Protein AF-A0A9D6RK16-F1 (afdb_monomer)

Sequence (92 aa):
MEKVQIDVLSETVNCPVVQMPGRKYP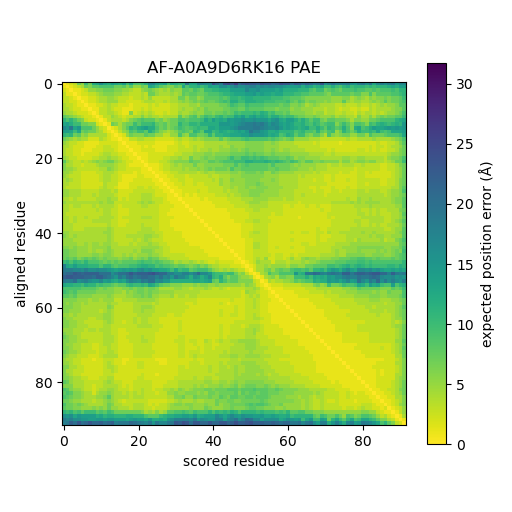GIILQGDSLRILLDSTEEICDLCVSAQNSELSSAAASLKQKLAGYFASYEQAMKEAGRDLPYPKRS

Secondary structure (DSSP, 8-state):
------EEEE--TT--EEE-TT-SS-EEPPPHHHHHHHHHHHHHHHHHHHTT-HHHHHHHHHHHHHHHHHHHHHHHHHHHHTT---SSPPP-

Structure (mmCIF, N/CA/C/O backbone):
data_AF-A0A9D6RK16-F1
#
_entry.id   AF-A0A9D6RK16-F1
#
loop_
_atom_site.group_PDB
_atom_site.id
_atom_site.type_symbol
_atom_site.label_atom_id
_atom_site.label_alt_id
_atom_site.label_comp_id
_atom_site.label_asym_id
_atom_site.label_entity_id
_atom_site.label_seq_id
_atom_site.pdbx_PDB_ins_code
_atom_site.Cartn_x
_atom_site.Cartn_y
_atom_site.Cartn_z
_atom_site.occupancy
_atom_site.B_iso_or_equiv
_atom_site.auth_seq_id
_atom_site.auth_comp_id
_atom_site.auth_asym_id
_atom_site.auth_atom_id
_atom_site.pdbx_PDB_model_num
ATOM 1 N N . MET A 1 1 ? -25.402 -4.328 -7.303 1.00 66.12 1 MET A N 1
ATOM 2 C CA . MET A 1 1 ? -24.300 -3.910 -6.413 1.00 66.12 1 MET A CA 1
ATOM 3 C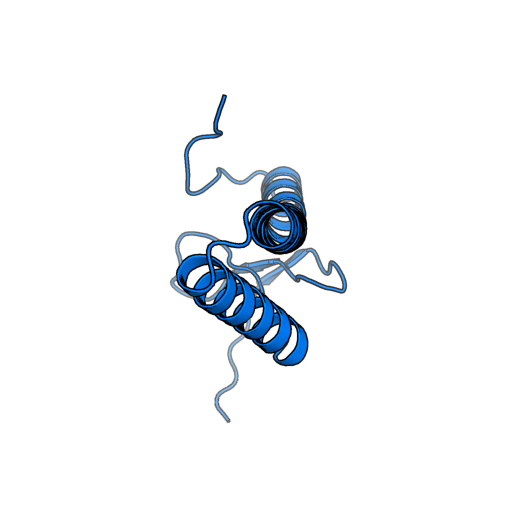 C . MET A 1 1 ? -24.743 -4.153 -4.989 1.00 66.12 1 MET A C 1
ATOM 5 O O . MET A 1 1 ? -25.795 -3.653 -4.609 1.00 66.12 1 MET A O 1
ATOM 9 N N . GLU A 1 2 ? -23.993 -4.955 -4.247 1.00 83.56 2 GLU A N 1
ATOM 10 C CA . GLU A 1 2 ? -24.198 -5.136 -2.810 1.00 83.56 2 GLU A CA 1
ATOM 11 C C . GLU A 1 2 ? -23.566 -3.952 -2.065 1.00 83.56 2 GLU A C 1
ATOM 13 O O . GLU A 1 2 ? -22.526 -3.444 -2.487 1.00 83.56 2 GLU A O 1
ATOM 18 N N . LYS A 1 3 ? -24.219 -3.466 -1.006 1.00 86.19 3 LYS A N 1
ATOM 19 C CA . LYS A 1 3 ? -23.719 -2.358 -0.187 1.00 86.19 3 LYS A CA 1
ATOM 20 C C . LYS A 1 3 ? -23.345 -2.898 1.181 1.00 86.19 3 LYS A C 1
ATOM 22 O O . LYS A 1 3 ? -24.165 -3.540 1.828 1.00 86.19 3 LYS A O 1
ATOM 27 N N . VAL A 1 4 ? -22.132 -2.589 1.617 1.00 88.75 4 VAL A N 1
ATOM 28 C CA . VAL A 1 4 ? -21.622 -2.958 2.936 1.00 88.75 4 VAL A CA 1
ATOM 29 C C . VAL A 1 4 ? -21.194 -1.682 3.645 1.00 88.75 4 VAL A C 1
ATOM 31 O O . VAL A 1 4 ? -20.550 -0.824 3.043 1.00 88.75 4 VAL A O 1
ATOM 34 N N . GLN A 1 5 ? -21.582 -1.542 4.910 1.00 91.19 5 GLN A N 1
ATOM 35 C CA . GLN A 1 5 ? -21.110 -0.459 5.764 1.00 91.19 5 GLN A CA 1
ATOM 36 C C . GLN A 1 5 ? -19.701 -0.791 6.263 1.00 91.19 5 GLN A C 1
ATOM 38 O O . GLN A 1 5 ? -19.445 -1.914 6.698 1.00 91.19 5 GLN A O 1
ATOM 43 N N . ILE A 1 6 ? -18.794 0.178 6.172 1.00 91.75 6 ILE A N 1
ATOM 44 C CA . ILE A 1 6 ? -17.395 0.047 6.585 1.00 91.75 6 ILE A CA 1
ATOM 45 C C . ILE A 1 6 ? -17.057 1.176 7.553 1.00 91.75 6 ILE A C 1
ATOM 47 O O . ILE A 1 6 ? -17.533 2.298 7.367 1.00 91.75 6 ILE A O 1
ATOM 51 N N . ASP A 1 7 ? -16.224 0.893 8.551 1.00 89.94 7 ASP A N 1
ATOM 52 C CA . ASP A 1 7 ? -15.692 1.943 9.420 1.00 89.94 7 ASP A CA 1
ATOM 53 C C . ASP A 1 7 ? -14.407 2.496 8.809 1.00 89.94 7 ASP A C 1
ATOM 55 O O . ASP A 1 7 ? -13.523 1.735 8.403 1.00 89.94 7 ASP A O 1
ATOM 59 N N . VAL A 1 8 ? -14.288 3.820 8.755 1.00 91.00 8 VAL A N 1
ATOM 60 C CA . VAL A 1 8 ? -13.100 4.503 8.240 1.00 91.00 8 VAL A CA 1
ATOM 61 C C . VAL A 1 8 ? -12.221 4.914 9.415 1.00 91.00 8 VAL A C 1
ATOM 63 O O . VAL A 1 8 ? -12.662 5.624 10.312 1.00 91.00 8 VAL A O 1
ATOM 66 N N . LEU A 1 9 ? -10.977 4.441 9.417 1.00 86.06 9 LEU A N 1
ATOM 67 C CA . LEU A 1 9 ? -9.964 4.795 10.413 1.00 86.06 9 LEU A CA 1
ATOM 68 C C . LEU A 1 9 ? -9.143 6.007 9.969 1.00 86.06 9 LEU A C 1
ATOM 70 O O . LEU A 1 9 ? -8.670 6.764 10.806 1.00 86.06 9 LEU A O 1
ATOM 74 N N . SER A 1 10 ? -8.952 6.178 8.659 1.00 87.88 10 SER A N 1
ATOM 75 C CA . SER A 1 10 ? -8.261 7.330 8.083 1.00 87.88 10 SER A CA 1
ATOM 76 C C . SER A 1 10 ? -8.784 7.611 6.680 1.00 87.88 10 SER A C 1
ATOM 78 O O . SER A 1 10 ? -8.888 6.695 5.864 1.00 87.88 10 SER A O 1
ATOM 80 N N . GLU A 1 11 ? -9.057 8.882 6.394 1.00 80.81 11 GLU A N 1
ATOM 81 C CA . GLU A 1 11 ? -9.502 9.387 5.087 1.00 80.81 11 GLU A CA 1
ATOM 82 C C . GLU A 1 11 ? -8.335 9.874 4.215 1.00 80.81 11 GLU A C 1
ATOM 84 O O . GLU A 1 11 ? -8.507 10.723 3.342 1.00 80.81 11 GLU A O 1
ATOM 89 N N . THR A 1 12 ? -7.119 9.371 4.452 1.00 77.19 12 THR A N 1
ATOM 90 C CA . THR A 1 12 ? -5.949 9.785 3.668 1.00 77.19 12 THR A CA 1
ATOM 91 C C . THR A 1 12 ? -6.226 9.599 2.173 1.00 77.19 12 THR A C 1
ATOM 93 O O . THR A 1 12 ? -6.516 8.490 1.728 1.00 77.19 12 THR A O 1
ATOM 96 N N . VAL A 1 13 ? -6.103 10.690 1.405 1.00 63.75 13 VAL A N 1
ATOM 97 C CA . VAL A 1 13 ? -6.602 10.835 0.020 1.00 63.75 13 VAL A CA 1
ATOM 98 C C . VAL A 1 13 ? -6.208 9.679 -0.903 1.00 63.75 13 VAL A C 1
ATOM 100 O O . VAL A 1 13 ? -7.012 9.242 -1.719 1.00 63.75 13 VAL A O 1
ATOM 103 N N . ASN A 1 14 ? -4.997 9.146 -0.744 1.00 68.31 14 ASN A N 1
ATOM 104 C CA . ASN A 1 14 ? -4.455 8.124 -1.643 1.00 68.31 14 ASN A CA 1
ATOM 105 C C . ASN A 1 14 ? -4.620 6.691 -1.114 1.00 68.31 14 ASN A C 1
ATOM 107 O O . ASN A 1 14 ? -4.311 5.737 -1.826 1.00 68.31 14 ASN A O 1
ATOM 111 N N . CYS A 1 15 ? -4.996 6.529 0.156 1.00 81.06 15 CYS A N 1
ATOM 112 C CA . CYS A 1 15 ? -4.986 5.241 0.840 1.00 81.06 15 CYS A CA 1
ATOM 113 C C . CYS A 1 15 ? -5.868 5.267 2.101 1.00 81.06 15 CYS A C 1
ATOM 115 O O . CYS A 1 15 ? -5.343 5.288 3.221 1.00 81.06 15 CYS A O 1
ATOM 117 N N . PRO A 1 16 ? -7.205 5.298 1.957 1.00 89.25 16 PRO A N 1
ATOM 118 C CA . PRO A 1 16 ? -8.085 5.200 3.108 1.00 89.25 16 PRO A CA 1
ATOM 119 C C . PRO A 1 16 ? -7.860 3.886 3.852 1.00 89.25 16 PRO A C 1
ATOM 121 O O . PRO A 1 16 ? -7.754 2.822 3.234 1.00 89.25 16 PRO A O 1
ATOM 124 N N . VAL A 1 17 ? -7.829 3.953 5.180 1.00 92.69 17 VAL A N 1
ATOM 125 C CA . VAL A 1 17 ? -7.727 2.768 6.038 1.00 92.69 17 VAL A CA 1
ATOM 126 C C . VAL A 1 17 ? -9.115 2.451 6.558 1.00 92.69 17 VAL A C 1
ATOM 128 O O . VAL A 1 17 ? -9.742 3.295 7.196 1.00 92.69 17 VAL A O 1
ATOM 131 N N . VAL A 1 18 ? -9.604 1.245 6.282 1.00 94.00 18 VAL A N 1
ATOM 132 C CA . VAL A 1 18 ? -10.987 0.854 6.570 1.00 94.00 18 VAL A CA 1
ATOM 133 C C . VAL A 1 18 ? -11.065 -0.499 7.256 1.00 94.00 18 VAL A C 1
ATOM 135 O O . VAL A 1 18 ? -10.302 -1.425 6.971 1.00 94.00 18 VAL A O 1
ATOM 138 N N . GLN A 1 19 ? -12.027 -0.635 8.156 1.00 94.69 19 GLN A N 1
ATOM 139 C CA . GLN A 1 19 ? -12.364 -1.891 8.797 1.00 94.69 19 GLN A CA 1
ATOM 140 C C . GLN A 1 19 ? -13.522 -2.544 8.043 1.00 94.69 19 GLN A C 1
ATOM 142 O O . GLN A 1 19 ? -14.673 -2.121 8.137 1.00 94.69 19 GLN A O 1
ATOM 147 N N . MET A 1 20 ? -13.213 -3.616 7.314 1.00 92.94 20 MET A N 1
ATOM 148 C CA . MET A 1 20 ? -14.244 -4.453 6.702 1.00 92.94 20 MET A CA 1
ATOM 149 C C . MET A 1 20 ? -14.935 -5.310 7.773 1.00 92.94 20 MET A C 1
ATOM 151 O O . MET A 1 20 ? -14.240 -5.851 8.649 1.00 92.94 20 MET A O 1
ATOM 155 N N . PRO A 1 21 ? -16.263 -5.514 7.688 1.00 90.31 21 PRO A N 1
ATOM 156 C CA . PRO A 1 21 ? -16.964 -6.455 8.554 1.00 90.31 21 PRO A CA 1
ATOM 157 C C . PRO A 1 21 ? -16.347 -7.859 8.483 1.00 90.31 21 PRO A C 1
ATOM 159 O O . PRO A 1 21 ? -16.005 -8.353 7.409 1.00 90.31 21 PRO A O 1
ATOM 162 N N . GLY A 1 22 ? -16.165 -8.499 9.640 1.00 88.94 22 GLY A N 1
ATOM 163 C CA . GLY A 1 22 ? -15.612 -9.856 9.741 1.00 88.94 22 GLY A CA 1
ATOM 164 C C . GLY A 1 22 ? -14.090 -9.973 9.573 1.00 88.94 22 GLY A C 1
ATOM 165 O O . GLY A 1 22 ? -13.552 -11.074 9.690 1.00 88.94 22 GLY A O 1
ATOM 166 N N . ARG A 1 23 ? -13.361 -8.873 9.333 1.00 91.75 23 ARG A N 1
ATOM 167 C CA . ARG A 1 23 ? -11.889 -8.881 9.321 1.00 91.75 23 ARG A CA 1
ATOM 168 C C . ARG A 1 23 ? -11.331 -8.489 10.685 1.00 91.75 23 ARG A C 1
ATOM 170 O O . ARG A 1 23 ? -11.783 -7.530 11.292 1.00 91.75 23 ARG A O 1
ATOM 177 N N . LYS A 1 24 ? -10.302 -9.203 11.150 1.00 90.06 24 LYS A N 1
ATOM 178 C CA . LYS A 1 24 ? -9.635 -8.895 12.427 1.00 90.06 24 LYS A CA 1
ATOM 179 C C . LYS A 1 24 ? -8.875 -7.564 12.389 1.00 90.06 24 LYS A C 1
ATOM 181 O O . LYS A 1 24 ? -8.850 -6.852 13.385 1.00 90.06 24 LYS A O 1
ATOM 186 N N . TYR A 1 25 ? -8.257 -7.252 11.253 1.00 91.19 25 TYR A N 1
ATOM 187 C CA . TYR A 1 25 ? -7.449 -6.051 11.077 1.00 91.19 25 TYR A CA 1
ATOM 188 C C . TYR A 1 25 ? -8.031 -5.170 9.968 1.00 91.19 25 TYR A C 1
ATOM 190 O O . TYR A 1 25 ? -8.565 -5.714 8.993 1.00 91.19 25 TYR A O 1
ATOM 198 N N . PRO A 1 26 ? -7.904 -3.838 10.090 1.00 93.25 26 PRO A N 1
ATOM 199 C CA . PRO A 1 26 ? -8.211 -2.911 9.012 1.00 93.25 26 PRO A CA 1
ATOM 200 C C . PRO A 1 26 ? -7.340 -3.187 7.787 1.00 93.25 26 PRO A C 1
ATOM 202 O O . PRO A 1 26 ? -6.215 -3.679 7.913 1.00 93.25 26 PRO A O 1
ATOM 205 N N . GLY A 1 27 ? -7.864 -2.853 6.615 1.00 92.69 27 GLY A N 1
ATOM 206 C CA . GLY A 1 27 ? -7.144 -2.874 5.349 1.00 92.69 27 GLY A CA 1
ATOM 207 C C . GLY A 1 27 ? -7.031 -1.476 4.756 1.00 92.69 27 GLY A C 1
ATOM 208 O O . GLY A 1 27 ? -7.616 -0.523 5.265 1.00 92.69 27 GLY A O 1
ATOM 209 N N . ILE A 1 28 ? -6.290 -1.376 3.658 1.00 92.75 28 ILE A N 1
ATOM 210 C CA . ILE A 1 28 ? -6.211 -0.161 2.852 1.00 92.75 28 ILE A CA 1
ATOM 211 C C . ILE A 1 28 ? -7.086 -0.285 1.607 1.00 92.75 28 ILE A C 1
ATOM 213 O O . ILE A 1 28 ? -7.206 -1.371 1.037 1.00 92.75 28 ILE A O 1
ATOM 217 N N . ILE A 1 29 ? -7.670 0.825 1.167 1.00 91.44 29 ILE A N 1
ATOM 218 C CA . ILE A 1 29 ? -8.310 0.918 -0.145 1.00 91.44 29 ILE A CA 1
ATOM 219 C C . ILE A 1 29 ? -7.275 1.422 -1.147 1.00 91.44 29 ILE A C 1
ATOM 221 O O . ILE A 1 29 ? -6.771 2.535 -1.022 1.00 91.44 29 ILE A O 1
ATOM 225 N N . LEU A 1 30 ? -6.991 0.604 -2.162 1.00 90.50 30 LEU A N 1
ATOM 226 C CA . LEU A 1 30 ? -6.198 1.001 -3.322 1.00 90.50 30 LEU A CA 1
ATOM 227 C C . LEU A 1 30 ? -7.131 1.353 -4.479 1.00 90.50 30 LEU A C 1
ATOM 229 O O . LEU A 1 30 ? -7.973 0.545 -4.877 1.00 90.50 30 LEU A O 1
ATOM 233 N N . GLN A 1 31 ? -6.969 2.555 -5.025 1.00 90.12 31 GLN A N 1
ATOM 234 C CA . GLN A 1 31 ? -7.657 2.958 -6.248 1.00 90.12 31 GLN A CA 1
ATOM 235 C C . GLN A 1 31 ? -7.125 2.162 -7.452 1.00 90.12 31 GLN A C 1
ATOM 237 O O . GLN A 1 31 ? -5.988 1.686 -7.447 1.00 90.12 31 GLN A O 1
ATOM 242 N N . GLY A 1 32 ? -7.955 1.981 -8.484 1.00 91.69 32 GLY A N 1
ATOM 243 C CA . GLY A 1 32 ? -7.621 1.123 -9.629 1.00 91.69 32 GLY A CA 1
ATOM 244 C C . GLY A 1 32 ? -6.414 1.605 -10.443 1.00 91.69 32 GLY A C 1
ATOM 245 O O . GLY A 1 32 ? -5.637 0.791 -10.932 1.00 91.69 32 GLY A O 1
ATOM 246 N N . ASP A 1 33 ? -6.220 2.916 -10.543 1.00 91.69 33 ASP A N 1
ATOM 247 C CA . ASP A 1 33 ? -5.055 3.553 -11.161 1.00 91.69 33 ASP A CA 1
ATOM 248 C C . ASP A 1 33 ? -3.776 3.321 -10.343 1.00 91.69 33 ASP A C 1
ATOM 250 O O . ASP A 1 33 ? -2.763 2.887 -10.884 1.00 91.69 33 ASP A O 1
ATOM 254 N N . SER A 1 34 ? -3.842 3.505 -9.024 1.00 91.25 34 SER A N 1
ATOM 255 C CA . SER A 1 34 ? -2.753 3.177 -8.098 1.00 91.25 34 SER A CA 1
ATOM 256 C C . SER A 1 34 ? -2.374 1.695 -8.164 1.00 91.25 34 SER A C 1
ATOM 258 O O . SER A 1 34 ? -1.192 1.354 -8.211 1.00 91.25 34 SER A O 1
ATOM 260 N N . LEU A 1 35 ? -3.370 0.805 -8.222 1.00 93.12 35 LEU A N 1
ATOM 261 C CA . LEU A 1 35 ? -3.157 -0.631 -8.396 1.00 93.12 35 LEU A CA 1
ATOM 262 C C . LEU A 1 35 ? -2.453 -0.935 -9.724 1.00 93.12 35 LEU A C 1
ATOM 264 O O . LEU A 1 35 ? -1.503 -1.716 -9.742 1.00 93.12 35 LEU A O 1
ATOM 268 N N . ARG A 1 36 ? -2.883 -0.298 -10.821 1.00 95.75 36 ARG A N 1
ATOM 269 C CA . ARG A 1 36 ? -2.250 -0.455 -12.134 1.00 95.75 36 ARG A CA 1
ATOM 270 C C . ARG A 1 36 ? -0.792 0.002 -12.114 1.00 95.75 36 ARG A C 1
ATOM 272 O O . ARG A 1 36 ? 0.068 -0.732 -12.577 1.00 95.75 36 ARG A O 1
ATOM 279 N N . ILE A 1 37 ? -0.510 1.147 -11.494 1.00 93.62 37 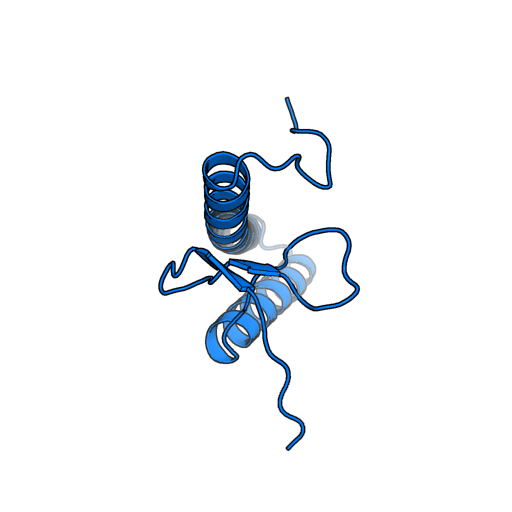ILE A N 1
ATOM 280 C CA . ILE A 1 37 ? 0.848 1.681 -11.345 1.00 93.62 37 ILE A CA 1
ATOM 281 C C . ILE A 1 37 ? 1.764 0.704 -10.593 1.00 93.62 37 ILE A C 1
ATOM 283 O O . ILE A 1 37 ? 2.929 0.557 -10.956 1.00 93.62 37 ILE A O 1
ATOM 287 N N . LEU A 1 38 ? 1.272 0.056 -9.532 1.00 94.25 38 LEU A N 1
ATOM 288 C CA . LEU A 1 38 ? 2.056 -0.941 -8.795 1.00 94.25 38 LEU A CA 1
ATOM 289 C C . LEU A 1 38 ? 2.352 -2.180 -9.647 1.00 94.25 38 LEU A C 1
ATOM 291 O O . LEU A 1 38 ? 3.462 -2.709 -9.571 1.00 94.25 38 LEU A O 1
ATOM 295 N N . LEU A 1 39 ? 1.382 -2.624 -10.453 1.00 95.00 39 LEU A N 1
ATOM 296 C CA . LEU A 1 39 ? 1.564 -3.744 -11.374 1.00 95.00 39 LEU A CA 1
ATOM 297 C C . LEU A 1 39 ? 2.590 -3.401 -12.458 1.00 95.00 39 LEU A C 1
ATOM 299 O O . LEU A 1 39 ? 3.571 -4.124 -12.587 1.00 95.00 39 LEU A O 1
ATOM 303 N N . ASP A 1 40 ? 2.428 -2.264 -13.139 1.00 95.62 40 ASP A N 1
ATOM 304 C CA . ASP A 1 40 ? 3.344 -1.816 -14.196 1.00 95.62 40 ASP A CA 1
ATOM 305 C C . ASP A 1 40 ? 4.781 -1.667 -13.663 1.00 95.62 40 ASP A C 1
ATOM 307 O O . ASP A 1 40 ? 5.731 -2.144 -14.276 1.00 95.62 40 ASP A O 1
ATOM 311 N N . SER A 1 41 ? 4.954 -1.080 -12.469 1.00 94.00 41 SER A N 1
ATOM 312 C CA . SER A 1 41 ? 6.272 -0.986 -11.819 1.00 94.00 41 SER A CA 1
ATOM 313 C C . SER A 1 41 ? 6.866 -2.354 -11.457 1.00 94.00 41 SER A C 1
ATOM 315 O O . SER A 1 41 ? 8.083 -2.487 -11.369 1.00 94.00 41 SER A O 1
ATOM 317 N N . THR A 1 42 ? 6.037 -3.370 -11.208 1.00 93.75 42 THR A N 1
ATOM 318 C CA . THR A 1 42 ? 6.515 -4.732 -10.925 1.00 93.75 42 THR A CA 1
ATOM 319 C C . THR A 1 42 ? 6.922 -5.446 -12.214 1.00 93.75 42 THR A C 1
ATOM 321 O O . THR A 1 42 ? 7.961 -6.101 -12.237 1.00 93.75 42 THR A O 1
ATOM 324 N N . GLU A 1 43 ? 6.143 -5.288 -13.286 1.00 92.50 43 GLU A N 1
ATOM 325 C CA . GLU A 1 43 ? 6.455 -5.824 -14.616 1.00 92.50 43 GLU A CA 1
ATOM 326 C C . GLU A 1 43 ? 7.771 -5.239 -15.153 1.00 92.50 43 GLU A C 1
ATOM 328 O O . GLU A 1 43 ? 8.653 -5.995 -15.553 1.00 92.50 43 GLU A O 1
ATOM 333 N N . GLU A 1 44 ? 7.973 -3.923 -15.024 1.00 92.06 44 GLU A N 1
ATOM 334 C CA . GLU A 1 44 ? 9.224 -3.243 -15.398 1.00 92.06 44 GLU A CA 1
ATOM 335 C C . GLU A 1 44 ? 10.451 -3.848 -14.691 1.00 92.06 44 GLU A C 1
ATOM 337 O O . GLU A 1 44 ? 11.474 -4.124 -15.317 1.00 92.06 44 GLU A O 1
ATOM 342 N N . ILE A 1 45 ? 10.353 -4.119 -13.386 1.00 92.50 45 ILE A N 1
ATOM 343 C CA . ILE A 1 45 ? 11.428 -4.771 -12.621 1.00 92.50 45 ILE A CA 1
ATOM 344 C C . ILE A 1 45 ? 11.703 -6.182 -13.156 1.00 92.50 45 ILE A C 1
ATOM 346 O O . ILE A 1 45 ? 12.864 -6.578 -13.270 1.00 92.50 45 ILE A O 1
ATOM 350 N N . CYS A 1 46 ? 10.663 -6.956 -13.478 1.00 88.81 46 CYS A N 1
ATOM 351 C CA . CYS A 1 46 ? 10.820 -8.294 -14.046 1.00 88.81 46 CYS A CA 1
ATOM 352 C C . CYS A 1 46 ? 11.537 -8.261 -15.403 1.00 88.81 46 CYS A C 1
ATOM 354 O O . CYS A 1 46 ? 12.445 -9.067 -15.618 1.00 88.81 46 CYS A O 1
ATOM 356 N N . ASP A 1 47 ? 11.198 -7.311 -16.272 1.00 88.25 47 ASP A N 1
ATOM 357 C CA . ASP A 1 47 ? 11.845 -7.141 -17.576 1.00 88.25 47 ASP A CA 1
ATOM 358 C C . ASP A 1 47 ? 13.320 -6.729 -17.428 1.00 88.25 47 ASP A C 1
ATOM 360 O O . ASP A 1 47 ? 14.207 -7.269 -18.100 1.00 88.25 47 ASP A O 1
ATOM 364 N N . LEU A 1 48 ? 13.615 -5.831 -16.484 1.00 90.12 48 LEU A N 1
ATOM 365 C CA . LEU A 1 48 ? 14.977 -5.378 -16.183 1.00 90.12 48 LEU A CA 1
ATOM 366 C C . LEU A 1 48 ? 15.857 -6.480 -15.570 1.00 90.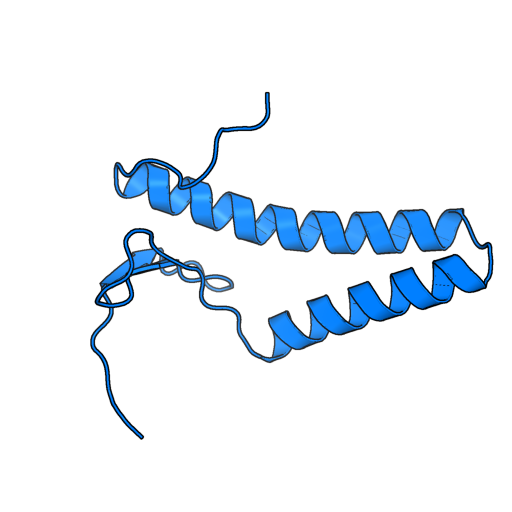12 48 LEU A C 1
ATOM 368 O O . LEU A 1 48 ? 17.063 -6.527 -15.824 1.00 90.12 48 LEU A O 1
ATOM 372 N N . CYS A 1 49 ? 15.268 -7.412 -14.815 1.00 86.94 49 CYS A N 1
ATOM 373 C CA . CYS A 1 49 ? 15.967 -8.607 -14.335 1.00 86.94 49 CYS A CA 1
ATOM 374 C C . CYS A 1 49 ? 16.433 -9.512 -15.487 1.00 86.94 49 CYS A C 1
ATOM 376 O O . CYS A 1 49 ? 17.490 -10.134 -15.381 1.00 86.94 49 CYS A O 1
ATOM 378 N N . VAL A 1 50 ? 15.673 -9.588 -16.586 1.00 82.56 50 VAL A N 1
ATOM 379 C CA . VAL A 1 50 ? 16.032 -10.394 -17.766 1.00 82.56 50 VAL A CA 1
ATOM 380 C C . VAL A 1 50 ? 17.114 -9.706 -18.601 1.00 82.56 50 VAL A C 1
ATOM 382 O O . VAL A 1 50 ? 17.990 -10.377 -19.146 1.00 82.56 50 VAL A O 1
ATOM 385 N N . SER A 1 51 ? 17.096 -8.373 -18.682 1.00 80.12 51 SER A N 1
ATOM 386 C CA . SER A 1 51 ? 18.015 -7.591 -19.522 1.00 80.12 51 SER A CA 1
ATOM 387 C C . SER A 1 51 ? 19.400 -7.325 -18.901 1.00 80.12 51 SER A C 1
ATOM 389 O O . SER A 1 51 ? 20.245 -6.707 -19.548 1.00 80.12 51 SER A O 1
ATOM 391 N N . ALA A 1 52 ? 19.660 -7.811 -17.678 1.00 74.00 52 ALA A N 1
ATOM 392 C CA . ALA A 1 52 ? 20.903 -7.637 -16.907 1.00 74.00 52 ALA A CA 1
ATOM 393 C C . ALA A 1 52 ? 21.308 -6.169 -16.622 1.00 74.00 52 ALA A C 1
ATOM 395 O O . ALA A 1 52 ? 22.465 -5.883 -16.296 1.00 74.00 52 ALA A O 1
ATOM 396 N N . GLN A 1 53 ? 20.364 -5.225 -16.703 1.00 75.44 53 GLN A N 1
ATOM 397 C CA . GLN A 1 53 ? 20.626 -3.802 -16.475 1.00 75.44 53 GLN A CA 1
ATOM 398 C C . GLN A 1 53 ? 20.506 -3.409 -14.995 1.00 75.44 53 GLN A C 1
ATOM 400 O O . GLN A 1 53 ? 19.458 -2.984 -14.512 1.00 75.44 53 GLN A O 1
ATOM 405 N N . ASN A 1 54 ? 21.618 -3.499 -14.260 1.00 77.38 54 ASN A N 1
ATOM 406 C CA . ASN A 1 54 ? 21.627 -3.320 -12.801 1.00 77.38 54 ASN A CA 1
ATOM 407 C C . ASN A 1 54 ? 21.215 -1.917 -12.305 1.00 77.38 54 ASN A C 1
ATOM 409 O O . ASN A 1 54 ? 20.626 -1.802 -11.227 1.00 77.38 54 ASN A O 1
ATOM 413 N N . SER A 1 55 ? 21.528 -0.844 -13.041 1.00 84.44 55 SER A N 1
ATOM 414 C CA . SER A 1 55 ? 21.229 0.533 -12.608 1.00 84.44 55 SER A CA 1
ATOM 415 C C . SER A 1 55 ? 19.751 0.887 -12.750 1.00 84.44 55 SER A C 1
ATOM 417 O O . SER A 1 55 ? 19.161 1.439 -11.821 1.00 84.44 55 SER A O 1
ATOM 419 N N . GLU A 1 56 ? 19.150 0.541 -13.887 1.00 85.81 56 GLU A N 1
ATOM 420 C CA . GLU A 1 56 ? 17.725 0.756 -14.147 1.00 85.81 56 GLU A CA 1
ATOM 421 C C . GLU A 1 56 ? 16.885 -0.123 -13.221 1.00 85.81 56 GLU A C 1
ATOM 423 O O . GLU A 1 56 ? 15.974 0.375 -12.562 1.00 85.81 56 GLU A O 1
ATOM 428 N N . LEU A 1 57 ? 17.283 -1.391 -13.046 1.00 90.56 57 LEU A N 1
ATOM 429 C CA . LEU A 1 57 ? 16.644 -2.316 -12.111 1.00 90.56 57 LEU A CA 1
ATOM 430 C C . LEU A 1 57 ? 16.607 -1.759 -10.684 1.00 90.56 57 LEU A C 1
ATOM 432 O O . LEU A 1 57 ? 15.570 -1.782 -10.021 1.00 90.56 57 LEU A O 1
ATOM 436 N N . SER A 1 5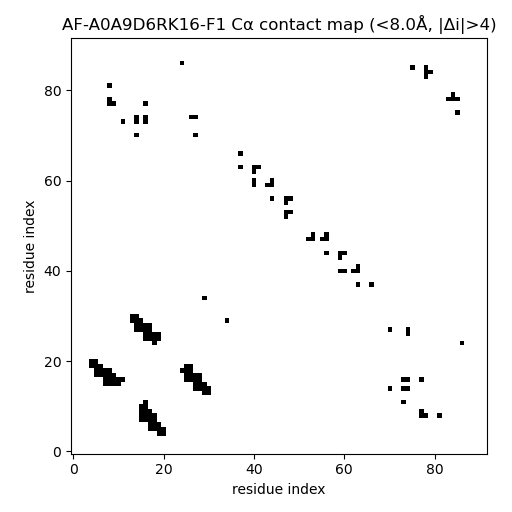8 ? 17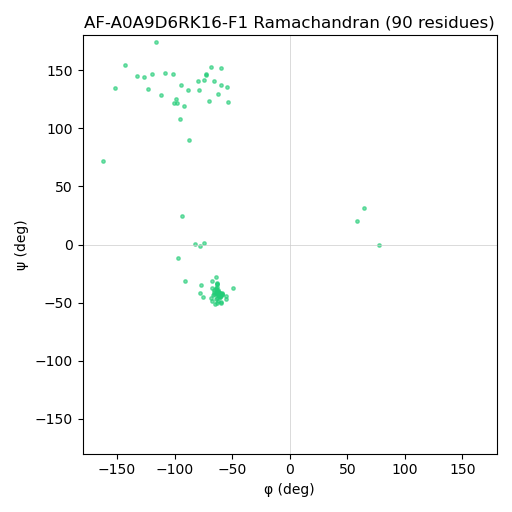.739 -1.230 -10.209 1.00 87.44 58 SER A N 1
ATOM 437 C CA . SER A 1 58 ? 17.830 -0.647 -8.867 1.00 87.44 58 SER A CA 1
ATOM 438 C C . SER A 1 58 ? 16.926 0.579 -8.716 1.00 87.44 58 SER A C 1
ATOM 440 O O . SER A 1 58 ? 16.310 0.755 -7.664 1.00 87.44 58 SER A O 1
ATOM 442 N N . SER A 1 59 ? 16.818 1.412 -9.755 1.00 89.56 59 SER A N 1
ATOM 443 C CA . SER A 1 59 ? 15.947 2.591 -9.759 1.00 89.56 59 SER A CA 1
ATOM 444 C C . SER A 1 59 ? 14.463 2.207 -9.739 1.00 89.56 59 SER A C 1
ATOM 446 O O . SER A 1 59 ? 13.717 2.680 -8.876 1.00 89.56 59 SER A O 1
ATOM 448 N N . ALA A 1 60 ? 14.050 1.282 -10.610 1.00 91.62 60 ALA A N 1
ATOM 449 C CA . ALA A 1 60 ? 12.679 0.782 -10.673 1.00 91.62 60 ALA A CA 1
ATOM 450 C C . ALA A 1 60 ? 12.264 0.115 -9.348 1.00 91.62 60 ALA A C 1
ATOM 452 O O . ALA A 1 60 ? 11.221 0.440 -8.772 1.00 91.62 60 ALA A O 1
ATOM 453 N N . ALA A 1 61 ? 13.136 -0.726 -8.780 1.00 91.69 61 ALA A N 1
ATOM 454 C CA . ALA A 1 61 ? 12.918 -1.350 -7.476 1.00 91.69 61 ALA A CA 1
ATOM 455 C C . ALA A 1 61 ? 12.817 -0.326 -6.334 1.00 91.69 61 ALA A C 1
ATOM 457 O O . ALA A 1 61 ? 11.961 -0.460 -5.453 1.00 91.69 61 ALA A O 1
ATOM 458 N N . ALA A 1 62 ? 13.652 0.718 -6.343 1.00 90.38 62 ALA A N 1
ATOM 459 C CA . ALA A 1 62 ? 13.583 1.793 -5.357 1.00 90.38 62 ALA A CA 1
ATOM 460 C C . ALA A 1 62 ? 12.266 2.580 -5.458 1.00 90.38 62 ALA A C 1
ATOM 462 O O . ALA A 1 62 ? 11.649 2.865 -4.430 1.00 90.38 62 ALA A O 1
ATOM 463 N N . SER A 1 63 ? 11.804 2.868 -6.678 1.00 92.31 63 SER A N 1
ATOM 464 C CA . SER A 1 63 ? 10.528 3.544 -6.938 1.00 92.31 63 SER A CA 1
ATOM 465 C C . SER A 1 63 ? 9.336 2.727 -6.426 1.00 92.31 63 SER A C 1
ATOM 467 O O . SER A 1 63 ? 8.511 3.239 -5.662 1.00 92.31 63 SER A O 1
ATOM 469 N N . LEU A 1 64 ? 9.277 1.427 -6.745 1.00 94.19 64 LEU A N 1
ATOM 470 C CA . LEU A 1 64 ? 8.231 0.533 -6.232 1.00 94.19 64 LEU A CA 1
ATOM 471 C C . LEU A 1 64 ? 8.255 0.458 -4.699 1.00 94.19 64 LEU A C 1
ATOM 473 O O . LEU A 1 64 ? 7.214 0.580 -4.047 1.00 94.19 64 LEU A O 1
ATOM 477 N N . LYS A 1 65 ? 9.448 0.324 -4.106 1.00 92.00 65 LYS A N 1
ATOM 478 C CA . LYS A 1 65 ? 9.622 0.321 -2.649 1.00 92.00 65 LYS A CA 1
ATOM 479 C C . LYS A 1 65 ? 9.108 1.613 -2.016 1.00 92.00 65 LYS A C 1
ATOM 481 O O . LYS A 1 65 ? 8.451 1.542 -0.981 1.00 92.00 65 LYS A O 1
ATOM 486 N N . GLN A 1 66 ? 9.383 2.775 -2.608 1.00 92.31 66 GLN A N 1
ATOM 487 C CA . GLN A 1 66 ? 8.923 4.063 -2.088 1.00 92.31 66 GLN A CA 1
ATOM 488 C C . GLN A 1 66 ? 7.392 4.165 -2.097 1.00 92.31 66 GLN A C 1
ATOM 490 O O . GLN A 1 66 ? 6.809 4.587 -1.098 1.00 92.31 66 GLN A O 1
ATOM 495 N N . LYS A 1 67 ? 6.736 3.727 -3.180 1.00 91.94 67 LYS A N 1
ATOM 496 C CA . LYS A 1 67 ? 5.26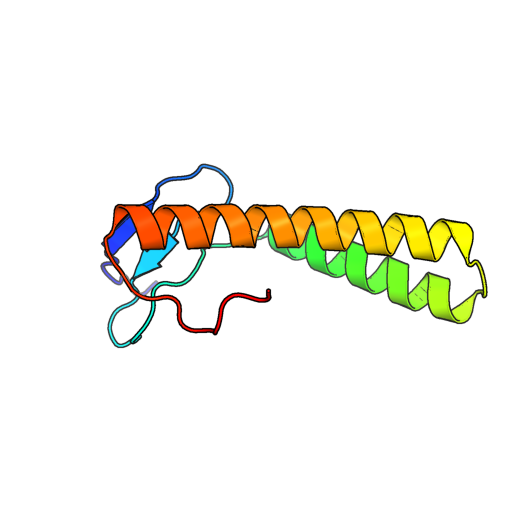5 3.700 -3.270 1.00 91.94 67 LYS A CA 1
ATOM 497 C C . LYS A 1 67 ? 4.660 2.813 -2.179 1.00 91.94 67 LYS A C 1
ATOM 499 O O . LYS A 1 67 ? 3.801 3.261 -1.423 1.00 91.94 67 LYS A O 1
ATOM 504 N N . LEU A 1 68 ? 5.163 1.583 -2.039 1.00 92.88 68 LEU A N 1
ATOM 505 C CA . LEU A 1 68 ? 4.710 0.645 -1.006 1.00 92.88 68 LEU A CA 1
ATOM 506 C C . LEU A 1 68 ? 4.969 1.163 0.414 1.00 92.88 68 LEU A C 1
ATOM 508 O O . LEU A 1 68 ? 4.106 1.030 1.279 1.00 92.88 68 LEU A O 1
ATOM 512 N N . ALA A 1 69 ? 6.122 1.793 0.651 1.00 91.31 69 ALA A N 1
ATOM 513 C CA . ALA A 1 69 ? 6.443 2.402 1.938 1.00 91.31 69 ALA A CA 1
ATOM 514 C C . ALA A 1 69 ? 5.479 3.544 2.293 1.00 91.31 69 ALA A C 1
ATOM 516 O O . ALA A 1 69 ? 5.097 3.666 3.454 1.00 91.31 69 ALA A O 1
ATOM 517 N N . GLY A 1 70 ? 5.040 4.335 1.308 1.00 90.12 70 GLY A N 1
ATOM 518 C CA . GLY A 1 70 ? 4.017 5.363 1.502 1.00 90.12 70 GLY A CA 1
ATOM 519 C C . GLY A 1 70 ? 2.692 4.778 1.994 1.00 90.12 70 GLY A C 1
ATOM 520 O O . GLY A 1 70 ? 2.172 5.216 3.018 1.00 90.12 70 GLY A O 1
ATOM 521 N N . TYR A 1 71 ? 2.189 3.732 1.328 1.00 91.12 71 TYR A N 1
ATOM 522 C CA . TYR A 1 71 ? 0.964 3.044 1.757 1.00 91.12 71 TYR A CA 1
ATOM 523 C C . TYR A 1 71 ? 1.088 2.448 3.161 1.00 91.12 71 TYR A C 1
ATOM 525 O O . TYR A 1 71 ? 0.170 2.561 3.975 1.00 91.12 71 TYR A O 1
ATOM 533 N N . PHE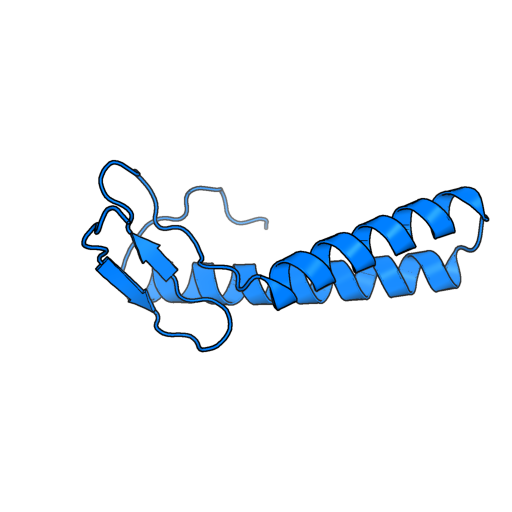 A 1 72 ? 2.237 1.843 3.458 1.00 91.25 72 PHE A N 1
ATOM 534 C CA . PHE A 1 72 ? 2.504 1.242 4.758 1.00 91.25 72 PHE A CA 1
ATOM 535 C C . PHE A 1 72 ? 2.571 2.288 5.875 1.00 91.25 72 PHE A C 1
ATOM 537 O O . PHE A 1 72 ? 1.977 2.092 6.931 1.00 91.25 72 PHE A O 1
ATOM 544 N N . ALA A 1 73 ? 3.224 3.426 5.630 1.00 90.75 73 ALA A N 1
ATOM 545 C CA . ALA A 1 73 ? 3.302 4.525 6.587 1.00 90.75 73 ALA A CA 1
ATOM 546 C C . ALA A 1 73 ? 1.914 5.099 6.912 1.00 90.75 73 ALA A C 1
ATOM 548 O O . ALA A 1 73 ? 1.600 5.308 8.083 1.00 90.75 73 ALA A O 1
ATOM 549 N N . SER A 1 74 ? 1.058 5.294 5.901 1.00 90.50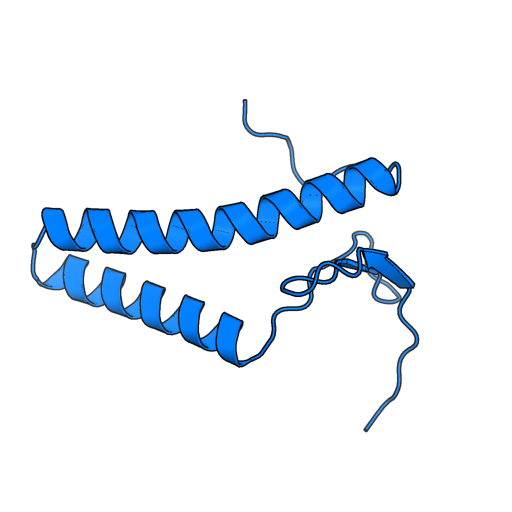 74 SER A N 1
ATOM 550 C CA . SER A 1 74 ? -0.333 5.719 6.115 1.00 90.50 74 SER A CA 1
ATOM 551 C C . SER A 1 74 ? -1.117 4.710 6.956 1.00 90.50 74 SER A C 1
ATOM 553 O O . SER A 1 74 ? -1.842 5.101 7.869 1.00 90.50 74 SER A O 1
ATOM 555 N N . TYR A 1 75 ? -0.939 3.413 6.695 1.00 92.38 75 TYR A N 1
ATOM 556 C CA . TYR A 1 75 ? -1.579 2.360 7.477 1.00 92.38 75 TYR A CA 1
ATOM 557 C C . TYR A 1 75 ? -1.122 2.355 8.940 1.00 92.38 75 TYR A C 1
ATOM 559 O O . TYR A 1 75 ? -1.954 2.361 9.846 1.00 92.38 75 TYR A O 1
ATOM 567 N N . GLU A 1 76 ? 0.188 2.379 9.191 1.00 92.50 76 GLU A N 1
ATOM 568 C CA . GLU A 1 76 ? 0.723 2.376 10.555 1.00 92.50 76 GLU A CA 1
ATOM 569 C C . GLU A 1 76 ? 0.293 3.611 11.347 1.00 92.50 76 GLU A C 1
ATOM 571 O O . GLU A 1 76 ? -0.031 3.498 12.532 1.00 92.50 76 GLU A O 1
ATOM 576 N N . GLN A 1 77 ? 0.255 4.775 10.696 1.00 91.50 77 GLN A N 1
ATOM 577 C CA . GLN A 1 77 ? -0.211 6.008 11.317 1.00 91.50 77 GLN A CA 1
ATOM 578 C C . GLN A 1 77 ? -1.693 5.907 11.700 1.00 91.50 77 GLN A C 1
ATOM 580 O O . GLN A 1 77 ? -2.033 6.188 12.847 1.00 91.50 77 GLN A O 1
ATOM 585 N N . ALA A 1 78 ? -2.554 5.418 10.802 1.00 92.25 78 ALA A N 1
ATOM 586 C CA . ALA A 1 78 ? -3.973 5.222 11.097 1.00 92.25 78 ALA A CA 1
ATOM 587 C C . ALA A 1 78 ? -4.201 4.210 12.233 1.00 92.25 78 ALA A C 1
ATOM 589 O O . ALA A 1 78 ? -5.038 4.423 13.108 1.00 92.25 78 ALA A O 1
ATOM 590 N N . MET A 1 79 ? -3.438 3.113 12.255 1.00 93.12 79 MET A N 1
ATOM 591 C CA . MET A 1 79 ? -3.510 2.120 13.331 1.00 93.12 79 MET A CA 1
ATOM 592 C C . MET A 1 79 ? -3.091 2.718 14.675 1.00 93.12 79 MET A C 1
ATOM 594 O O . MET A 1 79 ? -3.762 2.494 15.683 1.00 93.12 79 MET A O 1
ATOM 598 N N . LYS A 1 80 ? -2.026 3.528 14.686 1.00 91.69 80 LYS A N 1
ATOM 599 C CA . LYS A 1 80 ? -1.561 4.248 15.876 1.00 91.69 80 LYS A CA 1
ATOM 600 C C . LYS A 1 80 ? -2.604 5.247 16.381 1.00 91.69 80 LYS A C 1
ATOM 602 O O . LYS A 1 80 ? -2.869 5.276 17.578 1.00 91.69 80 LYS A O 1
ATOM 607 N N . GLU A 1 81 ? -3.194 6.043 15.493 1.00 90.75 81 GLU A N 1
ATOM 608 C CA . GLU A 1 81 ? -4.241 7.020 15.829 1.00 90.75 81 GLU A CA 1
ATOM 609 C C . GLU A 1 81 ? -5.509 6.344 16.359 1.00 90.75 81 GLU A C 1
ATOM 611 O O . GLU A 1 81 ? -6.113 6.823 17.315 1.00 90.75 81 GLU A O 1
ATOM 616 N N . ALA A 1 82 ? -5.863 5.182 15.807 1.00 89.50 82 ALA A N 1
ATOM 617 C CA . ALA A 1 82 ? -6.974 4.362 16.276 1.00 89.50 82 ALA A CA 1
ATOM 618 C C . ALA A 1 82 ? -6.654 3.541 17.545 1.00 89.50 82 ALA A C 1
ATOM 620 O O . ALA A 1 82 ? -7.521 2.804 18.018 1.00 89.50 82 ALA A O 1
ATOM 621 N N . GLY A 1 83 ? -5.426 3.618 18.078 1.00 90.81 83 GLY A N 1
ATOM 622 C CA . GLY A 1 83 ? -4.995 2.868 19.263 1.00 90.81 83 GLY A CA 1
ATOM 623 C C . GLY A 1 83 ? -4.981 1.347 19.068 1.00 90.81 83 GLY A C 1
ATOM 624 O O . GLY A 1 83 ? -5.258 0.609 20.011 1.00 90.81 83 GLY A O 1
ATOM 625 N N . ARG A 1 84 ? -4.714 0.869 17.847 1.00 90.25 84 ARG A N 1
ATOM 626 C CA . ARG A 1 84 ? -4.756 -0.553 17.478 1.00 90.25 84 ARG A CA 1
ATOM 627 C C . ARG A 1 84 ? -3.368 -1.141 17.249 1.00 90.25 84 ARG A C 1
ATOM 629 O O . ARG A 1 84 ? -2.480 -0.493 16.699 1.00 90.25 84 ARG A O 1
ATOM 636 N N . ASP A 1 85 ? -3.232 -2.421 17.582 1.00 90.69 85 ASP A N 1
ATOM 637 C CA . ASP A 1 85 ? -2.020 -3.191 17.314 1.00 90.69 85 ASP A CA 1
ATOM 638 C C . ASP A 1 85 ? -1.865 -3.531 15.829 1.00 90.69 85 ASP A C 1
ATOM 640 O O . ASP A 1 85 ? -2.835 -3.827 15.124 1.00 90.69 85 ASP A O 1
ATOM 644 N N . LEU A 1 86 ? -0.616 -3.558 15.367 1.00 92.00 86 LEU A N 1
ATOM 645 C CA . LEU A 1 86 ? -0.281 -3.938 13.999 1.00 92.00 86 LEU A CA 1
ATOM 646 C C . LEU A 1 86 ? -0.449 -5.456 13.788 1.00 92.00 86 LEU A C 1
ATOM 648 O O . LEU A 1 86 ? -0.156 -6.246 14.689 1.00 92.00 86 LEU A O 1
ATOM 652 N N . PRO A 1 87 ? -0.859 -5.900 12.584 1.00 91.19 87 PRO A N 1
ATOM 653 C CA . PRO A 1 87 ? -0.968 -7.323 12.252 1.00 91.19 87 PRO A CA 1
ATOM 654 C C . PRO A 1 87 ? 0.382 -8.021 12.026 1.00 91.19 87 PRO A C 1
ATOM 656 O O . PRO A 1 87 ? 0.416 -9.202 11.686 1.00 91.19 87 PRO A O 1
ATOM 659 N N . TYR A 1 88 ? 1.489 -7.301 12.178 1.00 90.88 88 TYR A N 1
ATOM 660 C CA . TYR A 1 88 ? 2.847 -7.765 11.929 1.00 90.88 88 TYR A CA 1
ATOM 661 C C . TYR A 1 88 ? 3.807 -7.169 12.967 1.00 90.88 88 TYR A C 1
ATOM 663 O O . TYR A 1 88 ? 3.539 -6.096 13.516 1.00 90.88 88 TYR A O 1
ATOM 671 N N . PRO A 1 89 ? 4.945 -7.830 13.240 1.00 85.94 89 PRO A N 1
ATOM 672 C CA . PRO A 1 89 ? 5.993 -7.235 14.054 1.00 85.94 89 PRO A CA 1
ATOM 673 C C . PRO A 1 89 ? 6.600 -6.033 13.323 1.00 85.94 89 PRO A C 1
ATOM 675 O O . PRO A 1 89 ? 6.822 -6.083 12.110 1.00 85.94 89 PRO A O 1
ATOM 678 N N . LYS A 1 90 ? 6.916 -4.960 14.057 1.00 74.19 90 LYS A N 1
ATOM 679 C CA . LYS A 1 90 ? 7.741 -3.882 13.501 1.00 74.19 90 LYS A CA 1
ATOM 680 C C . LYS A 1 90 ? 9.111 -4.452 13.145 1.00 74.19 90 LYS A C 1
ATOM 682 O O . LYS A 1 90 ? 9.730 -5.121 13.971 1.00 74.19 90 LYS A O 1
ATOM 687 N N . ARG A 1 91 ? 9.573 -4.201 11.919 1.00 65.75 91 ARG A N 1
ATOM 688 C CA . ARG A 1 91 ? 10.970 -4.463 11.558 1.00 65.75 91 ARG A CA 1
ATOM 689 C C . ARG A 1 91 ? 11.846 -3.447 12.296 1.00 65.75 91 ARG A C 1
ATOM 691 O O . ARG A 1 91 ? 11.588 -2.250 12.187 1.00 65.75 91 ARG A O 1
ATOM 698 N N . SER A 1 92 ? 12.794 -3.959 13.080 1.00 48.94 92 SER A N 1
ATOM 699 C CA . SER A 1 92 ? 13.852 -3.207 13.765 1.00 48.94 92 SER A CA 1
ATOM 700 C C . SER A 1 92 ? 14.827 -2.569 12.785 1.00 48.94 92 SER A C 1
ATOM 702 O O . SER A 1 92 ? 15.048 -3.169 11.706 1.00 48.94 92 SER A O 1
#

Solvent-accessible surface area (backbone atoms only — not comparable to full-atom values): 5513 Å² total; per-residue (Å²): 132,89,86,78,85,65,50,74,66,32,81,47,91,81,43,31,28,31,37,52,82,95,51,94,61,67,45,71,50,72,51,71,66,61,50,48,52,55,48,53,44,50,51,52,34,56,54,28,64,73,69,71,40,66,68,61,29,52,50,42,48,49,53,49,50,52,56,53,48,52,55,50,52,51,47,53,50,31,32,55,75,69,73,47,84,71,99,60,82,83,82,129

Radius of gyration: 16.24 Å; Cα contacts (8 Å, |Δi|>4): 83; chains: 1; bounding box: 46×21×39 Å

Nearest PDB structures (foldseek):
  4iru-assembly2_C  TM=5.992E-01  e=1.613E+00  Legionella pneumophila subsp. pneumophila str. Philadelphia 1

pLDDT: mean 88.23, std 7.81, range [48.94, 95.75]

Mean predicted aligned error: 5.17 Å

Foldseek 3Di:
DDDADWAWLDPPPQWTWIDGPPDPGTDTDHDPVNVVVLVVLVVQLVVCVVVVPPPSNVVSVVVSVVSVVVNVVVRVVSCVSVVHDDPDDDDD